Protein AF-A0A0B4XDQ1-F1 (afdb_monomer_lite)

Radius of gyration: 12.42 Å; chains: 1; bounding box: 24×28×29 Å

Foldseek 3Di:
DPPPPCQVVQVVLVVVDDPDASVPPDDDVVLVVLLVVLVVCVVVVHDGRVVSVVSNVVVCPDPVNVVVCVVVVND

Secondary structure (DSSP, 8-state):
----TTHHHHHHHHHH--SSBTTBSS--HHHHHHHHHHHHHHHTT----HHHHHHHHHHHTSHHHHHHHHHHT--

pLDDT: mean 89.69, std 11.87, range [42.91, 98.31]

Organism: NCBI:txid1041138

Sequence (75 aa):
MKPFAGAGRLAMIGQRLKDGYLFGDTFTTADALLYVMVRWVRDSGLKIPDRLIAYEERVEARPAVQRALCAEGLA

InterPro domains:
  IPR036282 Glutathione S-transferase, C-terminal domain superfamily [SSF47616] (9-71)

Structure (mmCIF, N/CA/C/O backbone):
data_AF-A0A0B4XDQ1-F1
#
_entry.id   AF-A0A0B4XDQ1-F1
#
loop_
_atom_site.group_PDB
_atom_site.id
_atom_site.type_symbol
_atom_site.label_atom_id
_atom_site.label_alt_id
_atom_site.label_comp_id
_atom_site.label_asym_id
_atom_site.label_entity_id
_atom_site.label_seq_id
_atom_site.pdbx_PDB_ins_code
_atom_site.Cartn_x
_atom_site.Cartn_y
_atom_site.Cartn_z
_atom_site.occupancy
_atom_site.B_iso_or_equiv
_atom_site.auth_seq_id
_atom_site.auth_comp_id
_atom_site.auth_asym_id
_atom_site.auth_atom_id
_atom_site.pdbx_PDB_model_num
ATOM 1 N N . MET A 1 1 ? 9.483 19.064 17.268 1.00 42.91 1 MET A N 1
ATOM 2 C CA . MET A 1 1 ? 9.158 17.742 16.686 1.00 42.91 1 MET A CA 1
ATOM 3 C C . MET A 1 1 ? 10.194 17.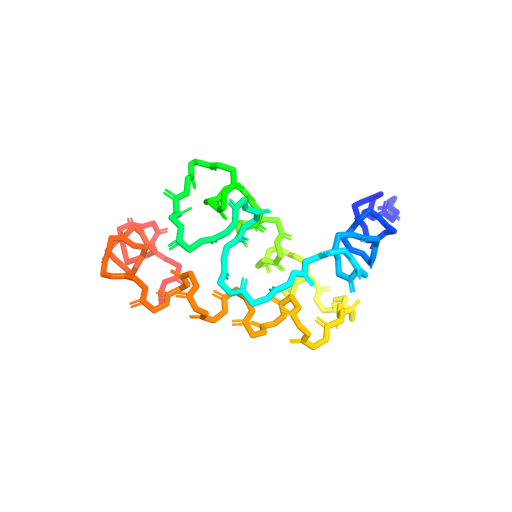445 15.608 1.00 42.91 1 MET A C 1
ATOM 5 O O . MET A 1 1 ? 10.389 18.291 14.746 1.00 42.91 1 MET A O 1
ATOM 9 N N . LYS A 1 2 ? 10.962 16.352 15.712 1.00 44.03 2 LYS A N 1
ATOM 10 C CA . LYS A 1 2 ? 12.025 16.034 14.738 1.00 44.03 2 LYS A CA 1
ATOM 11 C C . LYS A 1 2 ? 11.346 15.641 13.410 1.0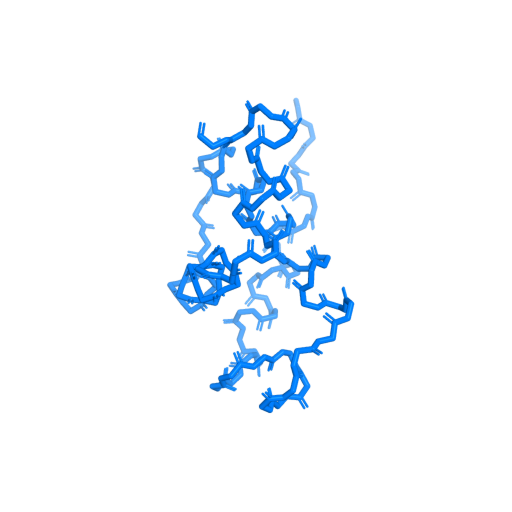0 44.03 2 LYS A C 1
ATOM 13 O O . LYS A 1 2 ? 10.412 14.845 13.473 1.00 44.03 2 LYS A O 1
ATOM 18 N N . PRO A 1 3 ? 11.743 16.181 12.244 1.00 52.78 3 PRO A N 1
ATOM 19 C CA . PRO A 1 3 ? 11.132 15.791 10.977 1.00 52.78 3 PRO A CA 1
ATOM 20 C C . PRO A 1 3 ? 11.301 14.284 10.767 1.00 52.78 3 PRO A C 1
ATOM 22 O O . PRO A 1 3 ? 12.371 13.733 11.040 1.00 52.78 3 PRO A O 1
ATOM 25 N N . PHE A 1 4 ? 10.241 13.613 10.315 1.00 57.56 4 PHE A N 1
ATOM 26 C CA . PHE A 1 4 ? 10.274 12.184 10.021 1.00 57.56 4 PHE A CA 1
ATOM 27 C C . PHE A 1 4 ? 11.320 11.947 8.923 1.00 57.56 4 PHE A C 1
ATOM 29 O O . PHE A 1 4 ? 11.110 12.284 7.758 1.00 57.56 4 PHE A O 1
ATOM 36 N N . ALA A 1 5 ? 12.477 11.386 9.286 1.00 60.19 5 ALA A N 1
ATOM 37 C CA . ALA A 1 5 ? 13.618 11.216 8.379 1.00 60.19 5 ALA A CA 1
ATOM 38 C C . ALA A 1 5 ? 13.321 10.290 7.174 1.00 60.19 5 ALA A C 1
ATOM 40 O O . ALA A 1 5 ? 14.159 10.125 6.288 1.00 60.19 5 ALA A O 1
ATOM 41 N N . GLY A 1 6 ? 12.137 9.669 7.134 1.00 64.19 6 GLY A N 1
ATOM 42 C CA . GLY A 1 6 ? 11.677 8.799 6.055 1.00 64.19 6 GLY A CA 1
ATOM 43 C C . GLY A 1 6 ? 11.257 9.520 4.770 1.00 64.19 6 GLY A C 1
ATOM 44 O O . GLY A 1 6 ? 11.350 8.909 3.710 1.00 64.19 6 GLY A O 1
ATOM 45 N N . ALA A 1 7 ? 10.866 10.801 4.815 1.00 71.56 7 ALA A N 1
ATOM 46 C CA . ALA A 1 7 ? 10.294 11.492 3.649 1.00 71.56 7 ALA A CA 1
ATOM 47 C C . ALA A 1 7 ? 11.251 11.538 2.438 1.00 71.56 7 ALA A C 1
ATOM 49 O O . ALA A 1 7 ? 10.850 11.238 1.314 1.00 71.56 7 ALA A O 1
ATOM 50 N N . GLY A 1 8 ? 12.543 11.813 2.665 1.00 81.44 8 GLY A N 1
ATOM 51 C CA . GLY A 1 8 ? 13.549 11.814 1.594 1.00 81.44 8 GLY A CA 1
ATOM 52 C C . GLY A 1 8 ? 13.795 10.427 0.984 1.00 81.44 8 GLY A C 1
ATOM 53 O O . GLY A 1 8 ? 13.967 10.297 -0.227 1.00 81.44 8 GLY A O 1
ATOM 54 N N . ARG A 1 9 ? 13.748 9.365 1.802 1.00 87.69 9 ARG A N 1
ATOM 55 C CA . ARG A 1 9 ? 13.879 7.981 1.315 1.00 87.69 9 ARG A CA 1
ATOM 56 C C . ARG A 1 9 ? 12.651 7.536 0.531 1.00 87.69 9 ARG A C 1
ATOM 58 O O . ARG A 1 9 ? 12.809 6.902 -0.509 1.00 87.69 9 ARG A O 1
ATOM 65 N N . LEU A 1 10 ? 11.454 7.900 0.986 1.00 88.62 10 LEU A N 1
ATOM 66 C CA . LEU A 1 10 ? 10.222 7.634 0.251 1.00 88.62 10 LEU A CA 1
ATOM 67 C C . LEU A 1 10 ? 10.231 8.355 -1.093 1.00 88.62 10 LEU A C 1
ATOM 69 O O . LEU A 1 10 ? 9.964 7.713 -2.096 1.00 88.62 10 LEU A O 1
ATOM 73 N N . ALA A 1 11 ? 10.648 9.621 -1.158 1.00 87.12 11 ALA A N 1
ATOM 74 C CA . ALA A 1 11 ? 10.798 10.316 -2.435 1.00 87.12 11 ALA A CA 1
ATOM 75 C C . ALA A 1 11 ? 11.748 9.579 -3.401 1.00 87.12 11 ALA A C 1
ATOM 77 O O . ALA A 1 11 ? 11.433 9.448 -4.578 1.00 87.12 11 ALA A O 1
ATOM 78 N N . MET A 1 12 ? 12.867 9.028 -2.916 1.00 90.56 12 MET A N 1
ATOM 79 C CA . MET A 1 12 ? 13.795 8.230 -3.733 1.00 90.56 12 MET A CA 1
ATOM 80 C C . MET A 1 12 ? 13.198 6.883 -4.186 1.00 90.56 12 MET A C 1
ATOM 82 O O . MET A 1 12 ? 13.370 6.482 -5.339 1.00 90.56 12 MET A O 1
ATOM 86 N N . ILE A 1 13 ? 12.485 6.169 -3.310 1.00 91.94 13 ILE A N 1
ATOM 87 C CA . ILE A 1 13 ? 11.761 4.934 -3.675 1.00 91.94 13 ILE A CA 1
ATOM 88 C C . ILE A 1 13 ? 10.687 5.267 -4.707 1.00 91.94 13 ILE A C 1
ATOM 90 O O . ILE A 1 13 ? 10.579 4.610 -5.739 1.00 91.94 13 ILE A O 1
ATOM 94 N N . GLY A 1 14 ? 9.982 6.366 -4.470 1.00 90.75 14 GLY A N 1
ATOM 95 C CA . GLY A 1 14 ? 9.118 7.098 -5.375 1.00 90.75 14 GLY A CA 1
ATOM 96 C C . GLY A 1 14 ? 9.848 7.778 -6.541 1.00 90.75 14 GLY A C 1
ATOM 97 O O . GLY A 1 14 ? 9.214 8.533 -7.254 1.00 90.75 14 GLY A O 1
ATOM 98 N N . GLN A 1 15 ? 11.118 7.479 -6.827 1.00 90.38 15 GLN A N 1
ATOM 99 C CA . GLN A 1 15 ? 11.733 7.692 -8.149 1.00 90.38 15 GLN A CA 1
ATOM 100 C C . GLN A 1 15 ? 12.090 6.376 -8.869 1.00 90.38 15 GLN A C 1
ATOM 102 O O . GLN A 1 15 ? 12.001 6.312 -10.092 1.00 90.38 15 GLN A O 1
ATOM 107 N N . ARG A 1 16 ? 12.328 5.277 -8.134 1.00 90.06 16 ARG A N 1
ATOM 108 C CA . ARG A 1 16 ? 12.735 3.959 -8.675 1.00 90.06 16 ARG A CA 1
ATOM 109 C C . ARG A 1 16 ? 11.655 2.879 -8.837 1.00 90.06 16 ARG A C 1
ATOM 111 O O . ARG A 1 16 ? 11.803 2.027 -9.701 1.00 90.06 16 ARG A O 1
ATOM 118 N N . LEU A 1 17 ? 10.602 2.908 -8.021 1.00 91.56 17 LEU A N 1
ATOM 119 C CA . LEU A 1 17 ? 9.360 2.148 -8.217 1.00 91.56 17 LEU A CA 1
ATOM 120 C C . LEU A 1 17 ? 8.870 2.242 -9.673 1.00 91.56 17 LEU A C 1
ATOM 122 O O . LEU A 1 17 ? 8.728 3.344 -10.209 1.00 91.56 17 LEU A O 1
ATOM 126 N N . LYS A 1 18 ? 8.642 1.075 -10.271 1.00 87.81 18 LYS A N 1
ATOM 127 C CA . LYS A 1 18 ? 8.017 0.877 -11.582 1.00 87.81 18 LYS A CA 1
ATOM 128 C C . LYS A 1 18 ? 6.565 0.423 -11.373 1.00 87.81 18 LYS A C 1
ATOM 130 O O . LYS A 1 18 ? 6.035 0.550 -10.270 1.00 87.81 18 LYS A O 1
ATOM 135 N N . ASP A 1 19 ? 5.931 -0.107 -12.409 1.00 85.31 19 ASP A N 1
ATOM 136 C CA . ASP A 1 19 ? 4.622 -0.745 -12.279 1.00 85.31 19 ASP A CA 1
ATOM 137 C C . ASP A 1 19 ? 4.693 -2.003 -11.393 1.00 85.31 19 ASP A C 1
ATOM 139 O O . ASP A 1 19 ? 5.755 -2.603 -11.217 1.00 85.31 19 ASP A O 1
ATOM 143 N N . GLY A 1 20 ? 3.554 -2.386 -10.810 1.00 91.25 20 GLY A N 1
ATOM 144 C CA . GLY A 1 20 ? 3.448 -3.558 -9.935 1.00 91.25 20 GLY A CA 1
ATOM 145 C C . GLY A 1 20 ? 3.889 -3.297 -8.489 1.00 91.25 20 GLY A C 1
ATOM 146 O O . GLY A 1 20 ? 3.356 -2.412 -7.813 1.00 91.25 20 GLY A O 1
ATOM 147 N N . TYR A 1 21 ? 4.814 -4.112 -7.991 1.00 94.81 21 TYR A N 1
ATOM 148 C CA . TYR A 1 21 ? 5.343 -4.108 -6.626 1.00 94.81 21 TYR A CA 1
ATOM 149 C C . TYR A 1 21 ? 6.840 -3.758 -6.607 1.00 94.81 21 TYR A C 1
ATOM 151 O O . TYR A 1 21 ? 7.462 -3.541 -7.648 1.00 94.81 21 TYR A O 1
ATOM 159 N N . LEU A 1 22 ? 7.453 -3.685 -5.421 1.00 94.56 22 LEU A N 1
ATOM 160 C CA . LEU A 1 22 ? 8.847 -3.251 -5.264 1.00 94.56 22 LEU A CA 1
ATOM 161 C C . LEU A 1 22 ? 9.846 -4.063 -6.090 1.00 94.56 22 LEU A C 1
ATOM 163 O O . LEU A 1 22 ? 10.841 -3.511 -6.562 1.00 94.56 22 LEU A O 1
ATOM 167 N N . PHE A 1 23 ? 9.577 -5.355 -6.265 1.00 93.38 23 PHE A N 1
ATOM 168 C CA . PHE A 1 23 ? 10.457 -6.291 -6.960 1.00 93.38 23 PHE A CA 1
ATOM 169 C C . PHE A 1 23 ? 9.823 -6.888 -8.227 1.00 93.38 23 PHE A C 1
ATOM 171 O O . PHE A 1 23 ? 10.218 -7.968 -8.659 1.00 93.38 23 PHE A O 1
ATOM 178 N N . GLY A 1 24 ? 8.863 -6.185 -8.839 1.00 91.94 24 GLY A N 1
ATOM 179 C CA . GLY A 1 24 ? 8.153 -6.622 -10.047 1.00 91.94 24 GLY A CA 1
ATOM 180 C C . GLY A 1 24 ? 6.708 -7.015 -9.754 1.00 91.94 24 GLY A C 1
ATOM 181 O O . GLY A 1 24 ? 6.066 -6.414 -8.903 1.00 91.94 24 GLY A O 1
ATOM 182 N N . ASP A 1 25 ? 6.177 -8.026 -10.435 1.00 94.00 25 ASP A N 1
ATOM 183 C CA . ASP A 1 25 ? 4.734 -8.325 -10.391 1.00 94.00 25 ASP A CA 1
ATOM 184 C C . ASP A 1 25 ? 4.294 -9.139 -9.167 1.00 94.00 25 ASP A C 1
ATOM 186 O O . ASP A 1 25 ? 3.102 -9.305 -8.907 1.00 94.00 25 ASP A O 1
ATOM 190 N N . THR A 1 26 ? 5.248 -9.649 -8.385 1.00 94.88 26 THR A N 1
ATOM 191 C CA . THR A 1 26 ? 4.962 -10.486 -7.214 1.00 94.88 26 THR A CA 1
ATOM 192 C C . THR A 1 26 ? 5.074 -9.678 -5.931 1.00 94.88 26 THR A C 1
ATOM 194 O O . THR A 1 26 ? 6.118 -9.104 -5.633 1.00 94.88 26 THR A O 1
ATOM 197 N N . PHE A 1 27 ? 3.998 -9.675 -5.147 1.00 96.69 27 PHE A N 1
ATOM 198 C CA . PHE A 1 27 ? 3.980 -9.046 -3.831 1.00 96.69 27 PHE A CA 1
ATOM 199 C C . PHE A 1 27 ? 4.871 -9.797 -2.846 1.00 96.69 27 PHE A C 1
ATOM 201 O O . PHE A 1 27 ? 4.803 -11.023 -2.740 1.00 96.69 27 PHE A O 1
ATOM 208 N N . THR A 1 28 ? 5.629 -9.047 -2.057 1.00 96.94 28 THR A N 1
ATOM 209 C CA . THR A 1 28 ? 6.533 -9.571 -1.035 1.00 96.94 28 THR A CA 1
ATOM 210 C C . THR A 1 28 ? 6.295 -8.897 0.315 1.00 96.94 28 THR A C 1
ATOM 212 O O . THR A 1 28 ? 5.599 -7.890 0.425 1.00 96.94 28 THR A O 1
ATOM 215 N N . THR A 1 29 ? 6.924 -9.404 1.374 1.00 97.00 29 THR A N 1
ATOM 216 C CA . THR A 1 29 ? 6.885 -8.757 2.696 1.00 97.00 29 THR A CA 1
ATOM 217 C C . THR A 1 29 ? 7.456 -7.334 2.675 1.00 97.00 29 THR A C 1
ATOM 219 O O . THR A 1 29 ? 7.024 -6.491 3.459 1.00 97.00 29 THR A O 1
ATOM 222 N N . ALA A 1 30 ? 8.387 -7.030 1.761 1.00 96.69 30 ALA A N 1
ATOM 223 C CA . ALA A 1 30 ? 8.902 -5.670 1.603 1.00 96.69 30 ALA A CA 1
ATOM 224 C C . ALA A 1 30 ? 7.799 -4.689 1.186 1.00 96.69 30 ALA A C 1
ATOM 226 O O . ALA A 1 30 ? 7.826 -3.529 1.595 1.00 96.69 30 ALA A O 1
ATOM 227 N N . ASP A 1 31 ? 6.807 -5.164 0.431 1.00 97.69 31 ASP A N 1
ATOM 228 C CA . ASP A 1 31 ? 5.682 -4.343 0.013 1.00 97.69 31 ASP A CA 1
ATOM 229 C C . ASP A 1 31 ? 4.730 -4.027 1.160 1.00 97.69 31 ASP A C 1
ATOM 231 O O . ASP A 1 31 ? 4.275 -2.893 1.292 1.00 97.69 31 ASP A O 1
ATOM 235 N N . ALA A 1 32 ? 4.492 -5.001 2.043 1.00 97.69 32 ALA A N 1
ATOM 236 C CA . ALA A 1 32 ? 3.733 -4.775 3.269 1.00 97.69 32 ALA A CA 1
ATOM 237 C C . ALA A 1 32 ? 4.404 -3.711 4.154 1.00 97.69 32 ALA A C 1
ATOM 239 O O . ALA A 1 32 ? 3.736 -2.815 4.665 1.00 97.69 32 ALA A O 1
ATOM 240 N N . LEU A 1 33 ? 5.734 -3.769 4.295 1.00 96.06 33 LEU A N 1
ATOM 241 C CA . LEU A 1 33 ? 6.480 -2.777 5.069 1.00 96.06 33 LEU A CA 1
ATOM 242 C C . LEU A 1 33 ? 6.397 -1.383 4.433 1.00 96.06 33 LEU A C 1
ATOM 244 O O . LEU A 1 33 ? 6.152 -0.402 5.134 1.00 96.06 33 LEU A O 1
ATOM 248 N N . LEU A 1 34 ? 6.597 -1.280 3.114 1.00 95.88 34 LEU A N 1
ATOM 249 C CA . LEU A 1 34 ? 6.513 0.009 2.431 1.00 95.88 34 LEU A CA 1
ATOM 250 C C . LEU A 1 34 ? 5.104 0.597 2.513 1.00 95.88 34 LEU A C 1
ATOM 252 O O . LEU A 1 34 ? 4.980 1.792 2.759 1.00 95.88 34 LEU A O 1
ATOM 256 N N . TYR A 1 35 ? 4.067 -0.225 2.359 1.00 96.75 35 TYR A N 1
ATOM 257 C CA . TYR A 1 35 ? 2.674 0.184 2.520 1.00 96.75 35 TYR A CA 1
ATOM 258 C C . TYR A 1 35 ? 2.431 0.893 3.859 1.00 96.75 35 TYR A C 1
ATOM 260 O O . TYR A 1 35 ? 1.981 2.036 3.866 1.00 96.75 35 TYR A O 1
ATOM 268 N N . VAL A 1 36 ? 2.835 0.281 4.978 1.00 95.38 36 VAL A N 1
ATOM 269 C CA . VAL A 1 36 ? 2.683 0.884 6.315 1.00 95.38 36 VAL A CA 1
ATOM 270 C C . VAL A 1 36 ? 3.426 2.221 6.413 1.00 95.38 36 VAL A C 1
ATOM 272 O O . VAL A 1 36 ? 2.883 3.207 6.909 1.00 95.38 36 VAL A O 1
ATOM 275 N N . MET A 1 37 ? 4.653 2.289 5.887 1.00 93.81 37 MET A N 1
ATOM 276 C CA . MET A 1 37 ? 5.448 3.521 5.902 1.00 93.81 37 MET A CA 1
ATOM 277 C C . MET A 1 37 ? 4.820 4.638 5.061 1.00 93.81 37 MET A C 1
ATOM 279 O O . MET A 1 37 ? 4.876 5.801 5.458 1.00 93.81 37 MET A O 1
ATOM 283 N N . VAL A 1 38 ? 4.248 4.308 3.899 1.00 94.00 38 VAL A N 1
ATOM 284 C CA . VAL A 1 38 ? 3.555 5.276 3.037 1.00 94.00 38 VAL A CA 1
ATOM 285 C C . VAL A 1 38 ? 2.281 5.774 3.718 1.00 94.00 38 VAL A C 1
ATOM 287 O O . VAL A 1 38 ? 2.070 6.986 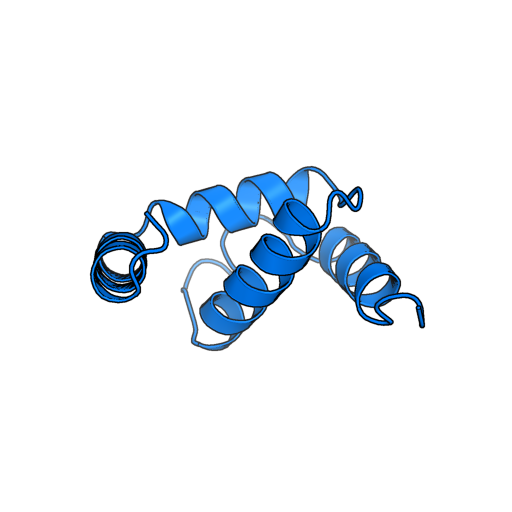3.767 1.00 94.00 38 VAL A O 1
ATOM 290 N N . ARG A 1 39 ? 1.497 4.869 4.315 1.00 92.94 39 ARG A N 1
ATOM 291 C CA . ARG A 1 39 ? 0.272 5.197 5.049 1.00 92.94 39 ARG A CA 1
ATOM 292 C C . ARG A 1 39 ? 0.531 6.154 6.213 1.00 92.94 39 ARG A C 1
ATOM 294 O O . ARG A 1 39 ? -0.078 7.214 6.267 1.00 92.94 39 ARG A O 1
ATOM 301 N N . TRP A 1 40 ? 1.522 5.884 7.067 1.00 91.75 40 TRP A N 1
ATOM 302 C CA . TRP A 1 40 ? 1.881 6.799 8.164 1.00 91.75 40 TRP A CA 1
ATOM 303 C C . TRP A 1 40 ? 2.265 8.200 7.690 1.00 91.75 40 TRP A C 1
ATOM 305 O O . TRP A 1 40 ? 1.955 9.193 8.350 1.00 91.75 40 TRP A O 1
ATOM 315 N N . VAL A 1 41 ? 2.960 8.303 6.556 1.00 90.00 41 VAL A N 1
ATOM 316 C CA . VAL A 1 41 ? 3.358 9.602 6.005 1.00 90.00 41 VAL A CA 1
ATOM 317 C C . VAL A 1 41 ? 2.157 10.346 5.420 1.00 90.00 41 VAL A C 1
ATOM 319 O O . VAL A 1 41 ? 2.056 11.557 5.636 1.00 90.00 41 VAL A O 1
ATOM 322 N N . ARG A 1 42 ? 1.228 9.635 4.766 1.00 87.00 42 ARG A N 1
ATOM 323 C CA . ARG A 1 42 ? -0.053 10.184 4.296 1.00 87.00 42 ARG A CA 1
ATOM 324 C C . ARG A 1 42 ? -0.891 10.698 5.475 1.00 87.00 42 ARG A C 1
ATOM 326 O O . ARG A 1 42 ? -1.289 11.861 5.460 1.00 87.00 42 ARG A O 1
ATOM 333 N N . ASP A 1 43 ? -1.055 9.890 6.522 1.00 88.38 43 ASP A N 1
ATOM 334 C CA . ASP A 1 43 ? -1.813 10.235 7.737 1.00 88.38 43 ASP A CA 1
ATOM 335 C C . ASP A 1 43 ? -1.186 11.411 8.507 1.00 88.38 43 ASP A C 1
ATOM 337 O O . ASP A 1 43 ? -1.881 12.202 9.141 1.00 88.38 43 ASP A O 1
ATOM 341 N N . SER A 1 44 ? 0.135 11.586 8.402 1.00 87.56 44 SER A N 1
ATOM 342 C CA . SER A 1 44 ? 0.857 12.732 8.976 1.00 87.56 44 SER A CA 1
ATOM 343 C C . SER A 1 44 ? 0.679 14.038 8.182 1.00 87.56 44 SER A C 1
ATOM 345 O O . SER A 1 44 ? 1.262 15.059 8.552 1.00 87.56 44 SER A O 1
ATOM 347 N N . GLY A 1 45 ? -0.060 14.024 7.066 1.00 84.88 45 GLY A N 1
ATOM 348 C CA . GLY A 1 45 ? -0.285 15.189 6.203 1.00 84.88 45 GLY A CA 1
ATOM 349 C C . GLY A 1 45 ? 0.934 15.611 5.373 1.00 84.88 45 GL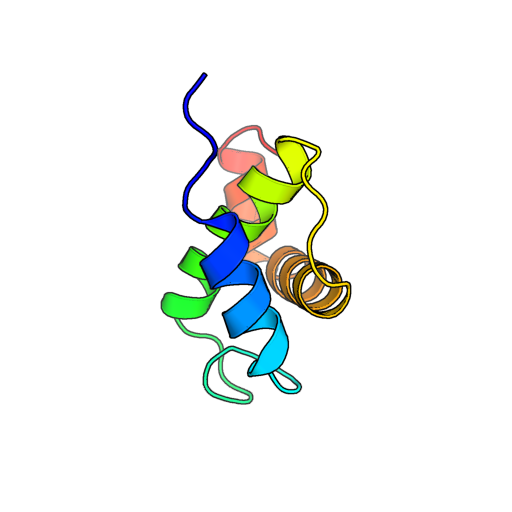Y A C 1
ATOM 350 O O . GLY A 1 45 ? 0.952 16.702 4.797 1.00 84.88 45 GLY A O 1
ATOM 351 N N . LEU A 1 46 ? 1.973 14.775 5.306 1.00 85.94 46 LEU A N 1
ATOM 352 C CA . LEU A 1 46 ? 3.161 15.048 4.505 1.00 85.94 46 LEU A CA 1
ATOM 353 C C . LEU A 1 46 ? 2.909 14.668 3.044 1.00 85.94 46 LEU A C 1
ATOM 355 O O . LEU A 1 46 ? 2.392 13.597 2.735 1.00 85.94 46 LEU A O 1
ATOM 359 N N . LYS A 1 47 ? 3.334 15.537 2.124 1.00 85.38 47 LYS A N 1
ATOM 360 C CA . LYS A 1 47 ? 3.231 15.259 0.689 1.00 85.38 47 LYS A CA 1
ATOM 361 C C . LYS A 1 47 ? 4.210 14.157 0.281 1.00 85.38 47 LYS A C 1
ATOM 363 O O . LYS A 1 47 ? 5.392 14.210 0.623 1.00 85.38 47 LYS A O 1
ATOM 368 N N . ILE A 1 48 ? 3.718 13.210 -0.509 1.00 87.69 48 ILE A N 1
ATOM 369 C CA . ILE A 1 48 ? 4.483 12.114 -1.111 1.00 87.69 48 ILE A CA 1
ATOM 370 C C . ILE A 1 48 ? 4.213 12.056 -2.621 1.00 87.69 48 ILE A C 1
ATOM 372 O O . ILE A 1 48 ? 3.184 12.560 -3.061 1.00 87.69 48 ILE A O 1
ATOM 376 N N . PRO A 1 49 ? 5.113 11.465 -3.428 1.00 91.12 49 PRO A N 1
ATOM 377 C CA . PRO A 1 49 ? 4.888 11.302 -4.866 1.00 91.12 49 PRO A CA 1
ATOM 378 C C . PRO A 1 49 ? 3.619 10.493 -5.197 1.00 91.12 49 PRO A C 1
ATOM 380 O O . PRO A 1 49 ? 3.396 9.445 -4.593 1.00 91.12 49 PRO A O 1
ATOM 383 N N . ASP A 1 50 ? 2.870 10.894 -6.230 1.00 91.56 50 ASP A N 1
ATOM 384 C CA . ASP A 1 50 ? 1.593 10.269 -6.653 1.00 91.56 50 ASP A CA 1
ATOM 385 C C . ASP A 1 50 ? 1.693 8.767 -6.953 1.00 91.56 50 ASP A C 1
ATOM 387 O O . ASP A 1 50 ? 0.794 7.973 -6.716 1.00 91.56 50 ASP A O 1
ATOM 391 N N . ARG A 1 51 ? 2.844 8.328 -7.433 1.00 92.81 51 ARG A N 1
ATOM 392 C CA . ARG A 1 51 ? 3.150 6.908 -7.638 1.00 92.81 51 ARG A CA 1
ATOM 393 C C . ARG A 1 51 ? 3.229 6.083 -6.355 1.00 92.81 51 ARG A C 1
ATOM 395 O O . ARG A 1 51 ? 2.977 4.885 -6.407 1.00 92.81 51 ARG A O 1
ATOM 402 N N . LEU A 1 52 ? 3.605 6.684 -5.222 1.00 93.94 52 LEU A N 1
ATOM 403 C CA . LEU A 1 52 ? 3.532 6.006 -3.925 1.00 93.94 52 LEU A CA 1
ATOM 404 C C . LEU A 1 52 ? 2.093 5.948 -3.424 1.00 93.94 52 LEU A C 1
ATOM 406 O O . LEU A 1 52 ? 1.731 4.951 -2.817 1.00 93.94 52 LEU A O 1
ATOM 410 N N . ILE A 1 53 ? 1.290 6.971 -3.726 1.00 92.56 53 ILE A N 1
ATOM 411 C CA . ILE A 1 53 ? -0.158 6.986 -3.477 1.00 92.56 53 ILE A CA 1
ATOM 412 C C . ILE A 1 53 ? -0.811 5.825 -4.241 1.00 92.56 53 ILE A C 1
ATOM 414 O O . ILE A 1 53 ? -1.398 4.947 -3.622 1.00 92.56 53 ILE A O 1
ATOM 418 N N . ALA A 1 54 ? -0.590 5.730 -5.555 1.00 93.94 54 ALA A N 1
ATOM 419 C CA . ALA A 1 54 ? -1.126 4.642 -6.379 1.00 93.94 54 ALA A CA 1
ATOM 420 C C . ALA A 1 54 ? -0.606 3.248 -5.970 1.00 93.94 54 ALA A C 1
ATOM 422 O O . ALA A 1 54 ? -1.287 2.234 -6.130 1.00 93.94 54 ALA A O 1
ATOM 423 N N . TYR A 1 55 ? 0.629 3.171 -5.471 1.00 95.88 55 TYR A N 1
ATOM 424 C CA . TYR A 1 55 ? 1.190 1.937 -4.925 1.00 95.88 55 TYR A CA 1
ATOM 425 C C . TYR A 1 55 ? 0.512 1.523 -3.621 1.00 95.88 55 TYR A C 1
ATOM 427 O O . TYR A 1 55 ? 0.165 0.356 -3.454 1.00 95.88 55 TYR A O 1
ATOM 435 N N . GLU A 1 56 ? 0.318 2.469 -2.708 1.00 95.62 56 GLU A N 1
ATOM 436 C CA . GLU A 1 56 ? -0.330 2.227 -1.428 1.00 95.62 56 GLU A CA 1
ATOM 437 C C . GLU A 1 56 ? -1.798 1.835 -1.619 1.00 95.62 56 GLU A C 1
ATOM 439 O O . GLU A 1 56 ? -2.196 0.812 -1.075 1.00 95.62 56 GLU A O 1
ATOM 444 N N . GLU A 1 57 ? -2.538 2.497 -2.511 1.00 95.69 57 GLU A N 1
ATOM 445 C CA . GLU A 1 57 ? -3.903 2.111 -2.905 1.00 95.69 57 GLU A CA 1
ATOM 446 C C . GLU A 1 57 ? -3.974 0.678 -3.464 1.00 95.69 57 GLU A C 1
ATOM 448 O O . GLU A 1 57 ? -4.864 -0.101 -3.112 1.00 95.69 57 GLU A O 1
ATOM 453 N N . ARG A 1 58 ? -3.002 0.275 -4.296 1.00 96.56 58 ARG A N 1
ATOM 454 C CA . ARG A 1 58 ? -2.909 -1.099 -4.824 1.00 96.56 58 ARG A CA 1
ATOM 455 C C . ARG A 1 58 ? -2.681 -2.130 -3.722 1.00 96.56 58 ARG A C 1
ATOM 457 O O . ARG A 1 58 ? -3.230 -3.232 -3.792 1.00 96.56 58 ARG A O 1
ATOM 464 N N . VAL A 1 59 ? -1.823 -1.820 -2.749 1.00 97.44 59 VAL A N 1
ATOM 465 C CA . VAL A 1 59 ? -1.565 -2.722 -1.619 1.00 97.44 59 VAL A CA 1
ATOM 466 C C . VAL A 1 59 ? -2.771 -2.757 -0.682 1.00 97.44 59 VAL A C 1
ATOM 468 O O . VAL A 1 59 ? -3.169 -3.847 -0.271 1.00 97.44 59 VAL A O 1
ATOM 471 N N . GLU A 1 60 ? -3.396 -1.611 -0.418 1.00 97.38 60 GLU A N 1
ATOM 472 C CA . GLU A 1 60 ? -4.584 -1.488 0.423 1.00 97.38 60 GLU A CA 1
ATOM 473 C C . GLU A 1 60 ? -5.762 -2.291 -0.130 1.00 97.38 60 GLU A C 1
ATOM 475 O O . GLU A 1 60 ? -6.4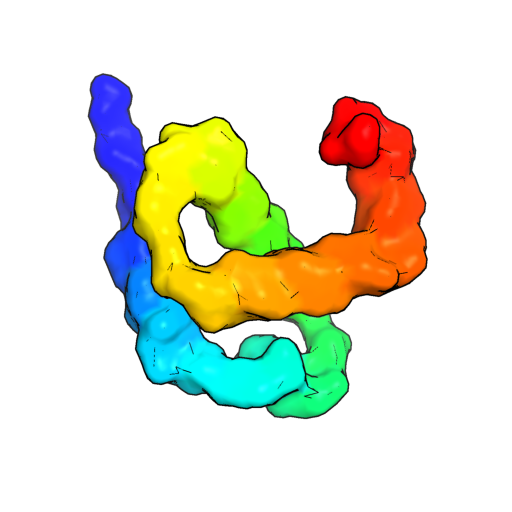29 -2.987 0.629 1.00 97.38 60 GLU A O 1
ATOM 480 N N . ALA A 1 61 ? -5.970 -2.305 -1.450 1.00 97.12 61 ALA A N 1
ATOM 481 C CA . ALA A 1 61 ? -7.037 -3.072 -2.097 1.00 97.12 61 ALA A CA 1
ATOM 482 C C . ALA A 1 61 ? -6.932 -4.604 -1.908 1.00 97.12 61 ALA A C 1
ATOM 484 O O . ALA A 1 61 ? -7.860 -5.344 -2.247 1.00 97.12 61 ALA A O 1
ATOM 485 N N . ARG A 1 62 ? -5.817 -5.129 -1.379 1.00 97.44 62 ARG A N 1
ATOM 486 C CA . ARG A 1 62 ? -5.655 -6.571 -1.143 1.00 97.44 62 ARG A CA 1
ATOM 487 C C . ARG A 1 62 ? -6.585 -7.036 -0.012 1.00 97.44 62 ARG A C 1
ATOM 489 O O . ARG A 1 62 ? -6.493 -6.507 1.096 1.00 97.44 62 ARG A O 1
ATOM 496 N N . PRO A 1 63 ? -7.357 -8.130 -0.185 1.00 98.12 63 PRO 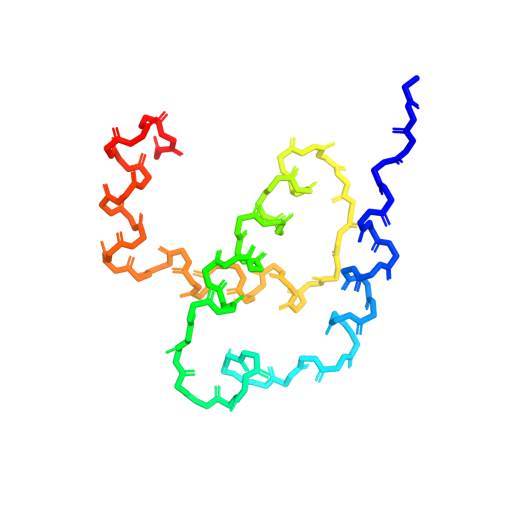A N 1
ATOM 497 C CA . PRO A 1 63 ? -8.275 -8.616 0.852 1.00 98.12 63 PRO A CA 1
ATOM 498 C C . PRO A 1 63 ? -7.609 -8.921 2.199 1.00 98.12 63 PRO A C 1
ATOM 500 O O . PRO A 1 63 ? -8.221 -8.757 3.248 1.00 98.12 63 PRO A O 1
ATOM 503 N N . ALA A 1 64 ? -6.355 -9.381 2.188 1.00 97.56 64 ALA A N 1
ATOM 504 C CA . ALA A 1 64 ? -5.609 -9.639 3.418 1.00 97.56 64 ALA A CA 1
ATOM 505 C C . ALA A 1 64 ? -5.256 -8.349 4.176 1.00 97.56 64 ALA A C 1
ATOM 507 O O . ALA A 1 64 ? -5.302 -8.354 5.401 1.00 97.56 64 ALA A O 1
ATOM 508 N N . VAL A 1 65 ? -4.950 -7.264 3.456 1.00 97.88 65 VAL A N 1
ATOM 509 C CA . VAL A 1 65 ? -4.648 -5.957 4.054 1.00 97.88 65 VAL A CA 1
ATOM 510 C C . VAL A 1 65 ? -5.924 -5.360 4.636 1.00 97.88 65 VAL A C 1
ATOM 512 O O . VAL A 1 65 ? -5.945 -5.053 5.817 1.00 97.88 65 VAL A O 1
ATOM 515 N N . GLN A 1 66 ? -7.023 -5.338 3.876 1.00 98.31 66 GLN A N 1
ATOM 516 C CA . GLN A 1 66 ? -8.333 -4.888 4.371 1.00 98.31 66 GLN A CA 1
ATOM 517 C C . GLN A 1 66 ? -8.773 -5.610 5.655 1.00 98.31 66 GLN A C 1
ATOM 519 O O . GLN A 1 66 ? -9.212 -4.977 6.613 1.00 98.31 66 GLN A O 1
ATOM 524 N N . ARG A 1 67 ? -8.610 -6.942 5.717 1.00 98.31 67 ARG A N 1
ATOM 525 C CA . ARG A 1 67 ? -8.901 -7.706 6.943 1.00 98.31 67 ARG A CA 1
ATOM 526 C C . ARG A 1 67 ? -8.002 -7.307 8.112 1.00 98.31 67 ARG A C 1
ATOM 528 O O . ARG A 1 67 ? -8.501 -7.231 9.229 1.00 98.31 67 ARG A O 1
ATOM 535 N N . ALA A 1 68 ? -6.711 -7.075 7.866 1.00 97.62 68 ALA A N 1
ATOM 536 C CA . ALA A 1 68 ? -5.782 -6.627 8.902 1.00 97.62 68 ALA A CA 1
ATOM 537 C C . ALA A 1 68 ? -6.177 -5.241 9.431 1.00 97.62 68 ALA A C 1
ATOM 539 O O . ALA A 1 68 ? -6.338 -5.084 10.633 1.00 97.62 68 ALA A O 1
ATOM 540 N N . LEU A 1 69 ? -6.463 -4.284 8.544 1.00 97.12 69 LEU A N 1
ATOM 541 C CA . LEU A 1 69 ? -6.916 -2.943 8.926 1.00 97.12 69 LEU A CA 1
ATOM 542 C C . LEU A 1 69 ? -8.198 -2.976 9.760 1.00 97.12 69 LEU A C 1
ATOM 544 O O . LEU A 1 69 ? -8.278 -2.314 10.789 1.00 97.12 69 LEU A O 1
ATOM 548 N N . CYS A 1 70 ? -9.183 -3.781 9.356 1.00 97.94 70 CYS A N 1
ATOM 549 C CA . CYS A 1 70 ? -10.412 -3.951 10.126 1.00 97.94 70 CYS A CA 1
ATOM 550 C C . CYS A 1 70 ? -10.141 -4.563 11.511 1.00 97.94 70 CYS A C 1
ATOM 552 O O . CYS A 1 70 ? -10.725 -4.119 12.496 1.00 97.94 70 CYS A O 1
ATOM 554 N N . ALA A 1 71 ? -9.258 -5.565 11.601 1.00 98.19 71 ALA A N 1
ATOM 555 C CA . ALA A 1 71 ? -8.886 -6.193 12.869 1.00 98.19 71 ALA A CA 1
ATOM 556 C C . ALA A 1 71 ? -8.088 -5.250 13.789 1.00 98.19 71 ALA A C 1
ATOM 558 O O . ALA A 1 71 ? -8.200 -5.342 15.008 1.00 98.19 71 ALA A O 1
ATOM 559 N N . GLU A 1 72 ? -7.310 -4.339 13.207 1.00 96.44 72 GLU A N 1
ATOM 560 C CA . GLU A 1 72 ? -6.524 -3.326 13.917 1.00 96.44 72 GLU A CA 1
ATOM 561 C C . GLU A 1 72 ? -7.339 -2.063 14.262 1.00 96.44 72 GLU A C 1
ATOM 563 O O . GLU A 1 72 ? -6.840 -1.195 14.975 1.00 96.44 72 GLU A O 1
ATOM 568 N N . GLY A 1 73 ? -8.592 -1.950 13.797 1.00 97.00 73 GLY A N 1
ATOM 569 C CA . GLY A 1 73 ? -9.443 -0.772 14.019 1.00 97.00 73 GLY A CA 1
ATOM 570 C C . GLY A 1 73 ? -9.019 0.458 13.207 1.00 97.00 73 GLY A C 1
ATOM 571 O O . GLY A 1 73 ? -9.218 1.586 13.648 1.00 97.00 73 GLY A O 1
ATOM 572 N N . LEU A 1 74 ? -8.398 0.232 12.046 1.00 92.06 74 LEU A N 1
ATOM 573 C CA . LEU A 1 74 ? -7.824 1.248 11.159 1.00 92.06 74 LEU A CA 1
ATOM 574 C C . LEU A 1 74 ? -8.596 1.416 9.835 1.00 92.06 74 LEU A C 1
ATOM 576 O O . LEU A 1 74 ? -8.172 2.208 8.993 1.00 92.06 74 LEU A O 1
ATOM 580 N N . ALA A 1 75 ? -9.651 0.629 9.614 1.00 83.56 75 ALA A N 1
ATOM 581 C CA . ALA A 1 75 ? -10.510 0.709 8.429 1.00 83.56 75 ALA A CA 1
ATOM 582 C C . ALA A 1 75 ? -11.628 1.745 8.601 1.00 83.56 75 ALA A C 1
ATOM 584 O O . ALA A 1 75 ? -12.144 1.865 9.736 1.00 83.56 75 ALA A O 1
#